Protein AF-A0A7W7NXN9-F1 (afdb_monomer)

pLDDT: mean 85.41, std 8.81, range [48.56, 94.88]

Solvent-accessible surface area (backbone atoms only — not comparable to full-atom values): 6255 Å² total; per-residue (Å²): 132,52,74,66,55,44,50,51,54,49,45,42,76,69,48,65,84,80,47,52,62,67,45,48,24,53,62,50,28,77,76,42,100,55,91,51,50,59,69,58,52,50,54,51,47,53,54,34,38,76,69,63,30,32,44,80,30,98,83,68,44,73,54,62,36,43,71,30,71,70,37,51,54,51,45,50,53,50,50,54,49,52,51,55,52,50,54,51,52,51,51,53,49,52,51,50,52,49,50,56,48,49,51,51,65,72,65,46,96,123

Radius of gyration: 20.19 Å; Cα contacts (8 Å, |Δi|>4): 84; chains: 1; bounding box: 42×25×64 Å

Organism: NCBI:txid1428314

Foldseek 3Di:
DDPLLLLLLVLLVPPDLPCFLVNSQVVVCVVDPDRRDSVNSLVSQVVCVVVVQWDADPVNTSSPIDGDPVNVVVSVVVVVVVVVVVVVVVVVVVVVVVVVVVCDVVVDPD

Nearest PDB structures (foldseek):
  6abt-assembly1_A  TM=7.547E-01  e=6.885E-02  Listeria monocytogenes
  2co5-assembly1_A  TM=6.937E-01  e=1.011E-01  Sulfolobus turreted icosahedral virus 1
  4esf-assembly1_A-2  TM=6.050E-01  e=8.344E-02  Bacillus cereus ATCC 10987
  4xvn-assembly1_A  TM=4.508E-01  e=5.703E-01  Thermus phage G20c
  2qby-assembly1_B  TM=5.806E-01  e=7.856E-01  Saccharolobus solfataricus

Mean predicted aligned error: 7.72 Å

Secondary structure (DSSP, 8-state):
--HHHHHHHHHHHHS-TTSHHHHHHHHHHTT-SS---HHHHHHHHHHHHHTTSEEPPTT--GGG-EE-HHHHHHHHHHHHHHHHHHHHHHHHHHHHHHHHHHHHHHH---

Sequence (110 aa):
MSVFDLALVTAITRSPPHLGDEGLAACLADWFLQPVTVPEIRLAMDGLVARGWLTPSPNRTVHECIPTMECVDHATTLYGGCIRMLDRGMGLLNVRLLSNLFDRYLKGDS

Structure (mmCIF, N/CA/C/O backbone):
data_AF-A0A7W7NXN9-F1
#
_entry.id   AF-A0A7W7NXN9-F1
#
loop_
_atom_site.group_PDB
_atom_site.id
_atom_site.type_symbol
_atom_site.label_atom_id
_atom_site.label_alt_id
_atom_site.label_comp_id
_atom_site.label_asym_id
_atom_site.label_entity_id
_atom_site.label_seq_id
_atom_site.pdbx_PDB_ins_code
_atom_site.Cartn_x
_atom_site.Cartn_y
_atom_site.Cartn_z
_atom_site.occupancy
_atom_site.B_iso_or_equiv
_atom_site.auth_seq_id
_atom_site.auth_comp_id
_atom_site.auth_asym_id
_atom_site.auth_atom_id
_atom_site.pdbx_PDB_model_num
ATOM 1 N N . MET A 1 1 ? -2.823 -9.456 -1.529 1.00 84.69 1 MET A N 1
ATOM 2 C CA . MET A 1 1 ? -2.144 -8.163 -1.339 1.00 84.69 1 MET A CA 1
ATOM 3 C C . MET A 1 1 ? -2.011 -7.956 0.153 1.00 84.69 1 MET A C 1
ATOM 5 O O . MET A 1 1 ? -3.017 -8.059 0.846 1.00 84.69 1 MET A O 1
ATOM 9 N N . SER A 1 2 ? -0.791 -7.795 0.652 1.00 91.75 2 SER A N 1
ATOM 10 C CA . SER A 1 2 ? -0.524 -7.463 2.054 1.00 91.75 2 SER A CA 1
ATOM 11 C C . SER A 1 2 ? -0.711 -5.960 2.314 1.00 91.75 2 SER A C 1
ATOM 13 O O . SER A 1 2 ? -0.840 -5.173 1.378 1.00 91.75 2 SER A O 1
ATOM 15 N N . VAL A 1 3 ? -0.702 -5.543 3.586 1.00 90.12 3 VAL A N 1
ATOM 16 C CA . VAL A 1 3 ? -0.696 -4.110 3.951 1.00 90.12 3 VAL A CA 1
ATOM 17 C C . VAL A 1 3 ? 0.562 -3.417 3.421 1.00 90.12 3 VAL A C 1
ATOM 19 O O . VAL A 1 3 ? 0.493 -2.275 2.979 1.00 90.12 3 VAL A O 1
ATOM 22 N N . PHE A 1 4 ? 1.695 -4.122 3.416 1.00 92.62 4 PHE A N 1
ATOM 23 C CA . PHE A 1 4 ? 2.942 -3.605 2.863 1.00 92.62 4 PHE A CA 1
ATOM 24 C C . PHE A 1 4 ? 2.866 -3.437 1.341 1.00 92.62 4 PHE A C 1
ATOM 26 O O . PHE A 1 4 ? 3.235 -2.385 0.832 1.00 92.62 4 PHE A O 1
ATOM 33 N N . ASP A 1 5 ? 2.295 -4.413 0.625 1.00 93.44 5 ASP A N 1
ATOM 34 C CA . ASP A 1 5 ? 2.041 -4.295 -0.819 1.00 93.44 5 ASP A CA 1
ATOM 35 C C . ASP A 1 5 ? 1.166 -3.069 -1.127 1.00 93.44 5 ASP A C 1
ATOM 37 O O . ASP A 1 5 ? 1.445 -2.319 -2.057 1.00 93.44 5 ASP A O 1
ATOM 41 N N . LEU A 1 6 ? 0.109 -2.860 -0.332 1.00 92.75 6 LEU A N 1
ATOM 42 C CA . LEU A 1 6 ? -0.800 -1.726 -0.486 1.00 92.75 6 LEU A CA 1
ATOM 43 C C . LEU A 1 6 ? -0.077 -0.393 -0.269 1.00 92.75 6 LEU A C 1
ATOM 45 O O . LEU A 1 6 ? -0.222 0.525 -1.072 1.00 92.75 6 LEU A O 1
ATOM 49 N N . ALA A 1 7 ? 0.714 -0.293 0.801 1.00 92.12 7 ALA A N 1
ATOM 50 C CA . ALA A 1 7 ? 1.524 0.884 1.086 1.00 92.12 7 ALA A CA 1
ATOM 51 C C . ALA A 1 7 ? 2.512 1.170 -0.053 1.00 92.12 7 ALA A C 1
ATOM 53 O O . ALA A 1 7 ? 2.599 2.300 -0.523 1.00 92.12 7 ALA A O 1
ATOM 54 N N . LEU A 1 8 ? 3.195 0.143 -0.555 1.00 91.62 8 LEU A N 1
ATOM 55 C CA . LEU A 1 8 ? 4.150 0.267 -1.649 1.00 91.62 8 LEU A CA 1
ATOM 56 C C . LEU A 1 8 ? 3.490 0.763 -2.944 1.00 91.62 8 LEU A C 1
ATOM 58 O O . LEU A 1 8 ? 3.973 1.719 -3.546 1.00 91.62 8 LEU A O 1
ATOM 62 N N . VAL A 1 9 ? 2.350 0.186 -3.337 1.00 92.19 9 VAL A N 1
ATOM 63 C CA . VAL A 1 9 ? 1.570 0.637 -4.506 1.00 92.19 9 VAL A CA 1
ATOM 64 C C . VAL A 1 9 ? 1.131 2.097 -4.346 1.00 92.19 9 VAL A C 1
ATOM 66 O O . VAL A 1 9 ? 1.209 2.891 -5.286 1.00 92.19 9 VAL A O 1
ATOM 69 N N . THR A 1 10 ? 0.717 2.495 -3.148 1.00 89.44 10 THR A N 1
ATOM 70 C CA . THR A 1 10 ? 0.330 3.884 -2.867 1.00 89.44 10 THR A CA 1
ATOM 71 C C . THR A 1 10 ? 1.499 4.842 -2.909 1.00 89.44 10 THR A C 1
ATOM 73 O O . THR A 1 10 ? 1.368 5.945 -3.433 1.00 89.44 10 THR A O 1
ATOM 76 N N . ALA A 1 11 ? 2.641 4.434 -2.372 1.00 89.44 11 ALA A N 1
ATOM 77 C CA . ALA A 1 11 ? 3.838 5.244 -2.410 1.00 89.44 11 ALA A CA 1
ATOM 78 C C . ALA A 1 11 ? 4.303 5.429 -3.861 1.00 89.44 11 ALA A C 1
ATOM 80 O O . ALA A 1 11 ? 4.544 6.552 -4.272 1.00 89.44 11 ALA A O 1
ATOM 81 N N . ILE A 1 12 ? 4.303 4.383 -4.691 1.00 87.50 12 ILE A N 1
ATOM 82 C CA . ILE A 1 12 ? 4.677 4.496 -6.112 1.00 87.50 12 ILE A CA 1
ATOM 83 C C . ILE A 1 12 ? 3.703 5.395 -6.896 1.00 87.50 12 ILE A C 1
ATOM 85 O O . ILE A 1 12 ? 4.129 6.189 -7.726 1.00 87.50 12 ILE A O 1
ATOM 89 N N . THR A 1 13 ? 2.398 5.322 -6.621 1.00 83.69 13 THR A N 1
ATOM 90 C CA . THR A 1 13 ? 1.393 6.145 -7.328 1.00 83.69 13 THR A CA 1
ATOM 91 C C . THR A 1 13 ? 1.375 7.613 -6.908 1.00 83.69 13 THR A C 1
ATOM 93 O O . THR A 1 13 ? 0.941 8.461 -7.687 1.00 83.69 13 THR A O 1
ATOM 96 N N . ARG A 1 14 ? 1.791 7.923 -5.675 1.00 80.81 14 ARG A N 1
ATOM 97 C CA . ARG A 1 14 ? 1.730 9.281 -5.108 1.00 80.81 14 ARG A CA 1
ATOM 98 C C . ARG A 1 14 ? 3.083 9.973 -5.024 1.00 80.81 14 ARG A C 1
ATOM 100 O O . ARG A 1 14 ? 3.112 11.199 -4.927 1.00 80.81 14 ARG A O 1
ATOM 107 N N . SER A 1 15 ? 4.178 9.222 -5.027 1.00 74.56 15 SER A N 1
ATOM 108 C CA . SER A 1 15 ? 5.511 9.793 -4.898 1.00 74.56 15 SER A CA 1
ATOM 109 C C . SER A 1 15 ? 5.959 10.449 -6.202 1.00 74.56 15 SER A C 1
ATOM 111 O O . SER A 1 15 ? 5.699 9.934 -7.291 1.00 74.56 15 SER A O 1
ATOM 113 N N . PRO A 1 16 ? 6.680 11.576 -6.112 1.00 68.25 16 PRO A N 1
ATOM 114 C CA . PRO A 1 16 ? 7.339 12.157 -7.265 1.00 68.25 16 PRO A CA 1
ATOM 115 C C . PRO A 1 16 ? 8.300 11.147 -7.923 1.00 68.25 16 PRO A C 1
ATOM 117 O O . PRO A 1 16 ? 9.030 10.455 -7.208 1.00 68.25 16 PRO A O 1
ATOM 120 N N . PRO A 1 17 ? 8.392 11.104 -9.266 1.00 64.75 17 PRO A N 1
ATOM 121 C CA . PRO A 1 17 ? 9.186 10.107 -9.996 1.00 64.75 17 PRO A CA 1
ATOM 122 C C . PRO A 1 17 ? 10.704 10.179 -9.748 1.00 64.75 17 PRO A C 1
ATOM 124 O O . PRO A 1 17 ? 11.447 9.360 -10.263 1.00 64.75 17 PRO A O 1
ATOM 127 N N . HIS A 1 18 ? 11.188 11.146 -8.967 1.00 65.81 18 HIS A N 1
ATOM 128 C CA . HIS A 1 18 ? 12.607 11.371 -8.677 1.00 65.81 18 HIS A CA 1
ATOM 129 C C . HIS A 1 18 ? 13.035 10.938 -7.265 1.00 65.81 18 HIS A C 1
ATOM 131 O O . HIS A 1 18 ? 14.182 11.167 -6.891 1.00 65.81 18 HIS A O 1
ATOM 137 N N . LEU A 1 19 ? 12.149 10.327 -6.467 1.00 70.25 19 LEU A N 1
ATOM 138 C CA . LEU A 1 19 ? 12.466 9.954 -5.080 1.00 70.25 19 LEU A CA 1
ATOM 139 C C . LEU A 1 19 ? 13.534 8.842 -4.973 1.00 70.25 19 LEU A C 1
ATOM 141 O O . LEU A 1 19 ? 14.204 8.736 -3.947 1.00 70.25 19 LEU A O 1
ATOM 145 N N . GLY A 1 20 ? 13.714 8.030 -6.023 1.00 79.62 20 GLY A N 1
ATOM 146 C CA . GLY A 1 20 ? 14.614 6.874 -6.000 1.00 79.62 20 GLY A CA 1
ATOM 147 C C . GLY A 1 20 ? 14.196 5.803 -4.980 1.00 79.62 20 GLY A C 1
ATOM 148 O O . GLY A 1 20 ? 13.207 5.950 -4.263 1.00 79.62 20 GLY A O 1
ATOM 149 N N . ASP A 1 21 ? 14.950 4.703 -4.909 1.00 83.62 21 ASP A N 1
ATOM 150 C CA . ASP A 1 21 ? 14.643 3.591 -3.992 1.00 83.62 21 ASP A CA 1
ATOM 151 C C . ASP A 1 21 ? 14.791 4.006 -2.511 1.00 83.62 21 ASP A C 1
ATOM 153 O O . ASP A 1 21 ? 13.972 3.627 -1.677 1.00 83.62 21 ASP A O 1
ATOM 157 N N . GLU A 1 22 ? 15.793 4.829 -2.186 1.00 85.88 22 GLU A N 1
ATOM 158 C CA . GLU A 1 22 ? 16.040 5.321 -0.818 1.00 85.88 22 GLU A CA 1
ATOM 159 C C . GLU A 1 22 ? 14.966 6.305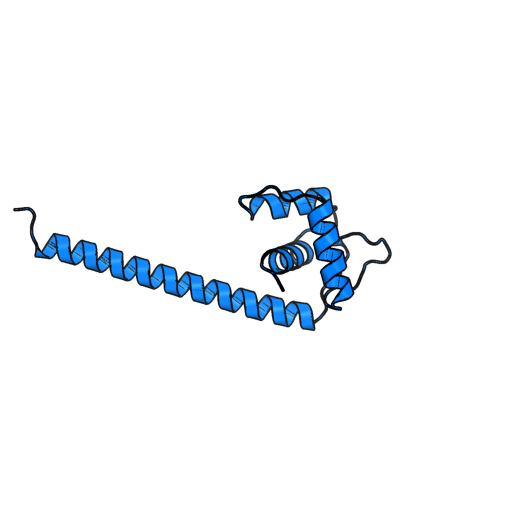 -0.343 1.00 85.88 22 GLU A C 1
ATOM 161 O O . GLU A 1 22 ? 14.486 6.217 0.786 1.00 85.88 22 GLU A O 1
ATOM 166 N N . GLY A 1 23 ? 14.531 7.228 -1.207 1.00 86.06 23 GLY A N 1
ATOM 167 C CA . GLY A 1 23 ? 13.452 8.148 -0.856 1.00 86.06 23 GLY A CA 1
ATOM 168 C C . GLY A 1 23 ? 12.122 7.419 -0.680 1.00 86.06 23 GLY A C 1
ATOM 169 O O . GLY A 1 23 ? 11.334 7.765 0.199 1.00 86.06 23 GLY A O 1
ATOM 170 N N . LEU A 1 24 ? 11.889 6.363 -1.464 1.00 87.19 24 LEU A N 1
ATOM 171 C CA . LEU A 1 24 ? 10.733 5.494 -1.278 1.00 87.19 24 LEU A CA 1
ATOM 172 C C . LEU A 1 24 ? 10.799 4.730 0.052 1.00 87.19 24 LEU A C 1
ATOM 174 O O . LEU A 1 24 ? 9.782 4.622 0.736 1.00 87.19 24 LEU A O 1
ATOM 178 N N . ALA A 1 25 ? 11.982 4.249 0.442 1.00 89.12 25 ALA A N 1
ATOM 179 C CA . ALA A 1 25 ? 12.192 3.619 1.742 1.00 89.12 25 ALA A CA 1
ATOM 180 C C . ALA A 1 25 ? 11.924 4.579 2.900 1.00 89.12 25 ALA A C 1
ATOM 182 O O . ALA A 1 25 ? 11.194 4.217 3.818 1.00 89.12 25 ALA A O 1
ATOM 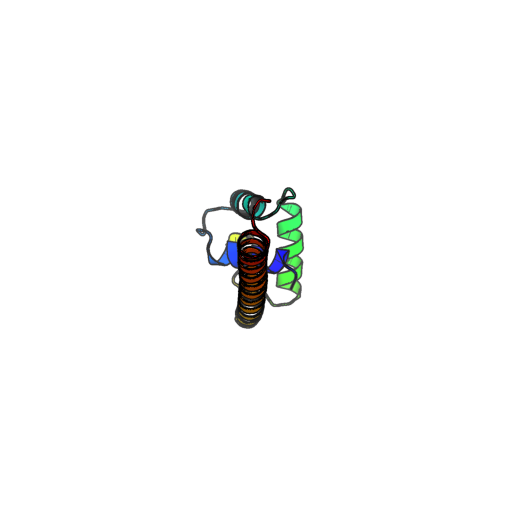183 N N . ALA A 1 26 ? 12.415 5.818 2.818 1.00 87.44 26 ALA A N 1
ATOM 184 C CA . ALA A 1 26 ? 12.121 6.854 3.805 1.00 87.44 26 ALA A CA 1
ATOM 185 C C . ALA A 1 26 ? 10.612 7.153 3.892 1.00 87.44 26 ALA A C 1
ATOM 187 O O . ALA A 1 26 ? 10.048 7.161 4.982 1.00 87.44 26 ALA A O 1
ATOM 188 N N . CYS A 1 27 ? 9.937 7.300 2.746 1.00 88.62 27 CYS A N 1
ATOM 189 C CA . CYS A 1 27 ? 8.490 7.527 2.700 1.00 88.62 27 CYS A CA 1
ATOM 190 C C . CYS A 1 27 ? 7.695 6.386 3.351 1.00 88.62 27 CYS A C 1
ATOM 192 O O . CYS A 1 27 ? 6.703 6.635 4.032 1.00 88.62 27 CYS A O 1
ATOM 194 N N . LEU A 1 28 ? 8.096 5.133 3.122 1.00 90.75 28 LEU A N 1
ATOM 195 C CA . LEU A 1 28 ? 7.432 3.978 3.722 1.00 90.75 28 LEU A CA 1
ATOM 196 C C . LEU A 1 28 ? 7.786 3.827 5.204 1.00 90.75 28 LEU A C 1
ATOM 198 O O . LEU A 1 28 ? 6.919 3.451 5.987 1.00 90.75 28 LEU A O 1
ATOM 202 N N . ALA A 1 29 ? 9.013 4.151 5.612 1.00 89.88 29 ALA A N 1
ATOM 203 C CA . ALA A 1 29 ? 9.427 4.108 7.012 1.00 89.88 29 ALA A CA 1
ATOM 204 C C . ALA A 1 29 ? 8.578 5.036 7.898 1.00 89.88 29 ALA A C 1
ATOM 206 O O . ALA A 1 29 ? 8.272 4.669 9.027 1.00 89.88 29 ALA A O 1
ATOM 207 N N . ASP A 1 30 ? 8.107 6.171 7.373 1.00 88.81 30 ASP A N 1
ATOM 208 C CA . ASP A 1 30 ? 7.196 7.070 8.098 1.00 88.81 30 ASP A CA 1
ATOM 209 C C . ASP A 1 30 ? 5.809 6.453 8.369 1.00 88.81 30 ASP A C 1
ATOM 211 O O . ASP A 1 30 ? 5.056 6.945 9.212 1.00 88.81 30 ASP A O 1
ATOM 215 N N . TRP A 1 31 ? 5.425 5.395 7.646 1.00 90.38 31 TRP A N 1
ATOM 216 C CA . TRP A 1 31 ? 4.095 4.779 7.750 1.00 90.38 31 TRP A CA 1
ATOM 217 C C . TRP A 1 31 ? 4.075 3.526 8.627 1.00 90.38 31 TRP A C 1
ATOM 219 O O . TRP A 1 31 ? 3.001 3.092 9.052 1.00 90.38 31 TRP A O 1
ATOM 229 N N . PHE A 1 32 ? 5.237 2.932 8.899 1.00 90.31 32 PHE A N 1
ATOM 230 C CA . PHE A 1 32 ? 5.362 1.700 9.670 1.00 90.31 32 PHE A CA 1
ATOM 231 C C . PHE A 1 32 ? 6.129 1.941 10.971 1.00 90.31 32 PHE A C 1
ATOM 233 O O . PHE A 1 32 ? 7.063 2.725 11.044 1.00 90.31 32 PHE A O 1
ATOM 240 N N . LEU A 1 33 ? 5.755 1.211 12.024 1.00 87.62 33 LEU A N 1
ATOM 241 C CA . LEU A 1 33 ? 6.471 1.255 13.308 1.00 87.62 33 LEU A CA 1
ATOM 242 C C . LEU A 1 33 ? 7.824 0.529 13.268 1.00 87.62 33 LEU A C 1
ATOM 244 O O . LEU A 1 33 ? 8.602 0.625 14.214 1.00 87.62 33 LEU A O 1
ATOM 248 N N . GLN A 1 34 ? 8.068 -0.257 12.220 1.00 87.62 34 GLN A N 1
ATOM 249 C CA . GLN A 1 34 ? 9.317 -0.973 11.995 1.00 87.62 34 GLN A CA 1
ATOM 250 C C . GLN A 1 34 ? 10.081 -0.311 10.846 1.00 87.62 34 GLN A C 1
ATOM 252 O O . GLN A 1 34 ? 9.437 0.192 9.922 1.00 87.62 34 GLN A O 1
ATOM 257 N N . PRO A 1 35 ? 11.427 -0.332 10.875 1.00 86.44 35 PRO A N 1
ATOM 258 C CA . PRO A 1 35 ? 12.230 0.155 9.763 1.00 86.44 35 PRO A CA 1
ATOM 259 C C . PRO A 1 35 ? 11.846 -0.566 8.472 1.00 86.44 35 PRO A C 1
ATOM 261 O O . PRO A 1 35 ? 11.695 -1.785 8.470 1.00 86.44 35 PRO A O 1
ATOM 264 N N . VAL A 1 36 ? 11.718 0.190 7.385 1.00 91.31 36 VAL A N 1
ATOM 265 C CA . VAL A 1 36 ? 11.512 -0.358 6.044 1.00 91.31 36 VAL A CA 1
ATOM 266 C C . VAL A 1 36 ? 12.821 -0.241 5.278 1.00 91.31 36 VAL A C 1
ATOM 268 O O . VAL A 1 36 ? 13.380 0.849 5.162 1.00 91.31 36 VAL A O 1
ATOM 271 N N . THR A 1 37 ? 13.319 -1.359 4.756 1.00 91.25 37 THR A N 1
ATOM 272 C CA . THR A 1 37 ? 14.599 -1.407 4.041 1.00 91.25 37 THR A CA 1
ATOM 273 C C . THR A 1 37 ? 14.411 -1.536 2.527 1.00 91.25 37 THR A C 1
ATOM 275 O O . THR A 1 37 ? 13.437 -2.114 2.039 1.00 91.25 37 THR A O 1
ATOM 278 N N . VAL A 1 38 ? 15.379 -1.040 1.747 1.00 90.44 38 VAL A N 1
ATOM 279 C CA . VAL A 1 38 ? 15.375 -1.177 0.277 1.00 90.44 38 VAL A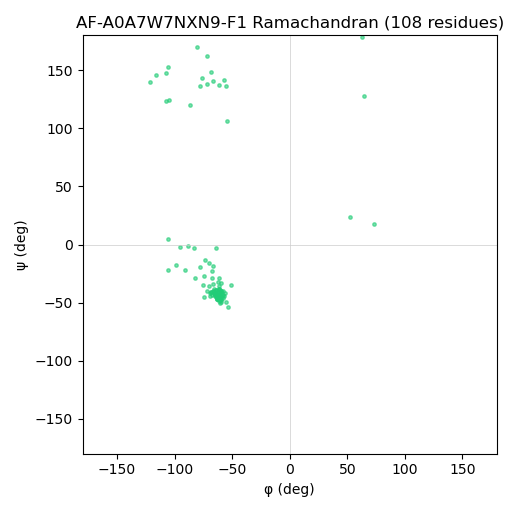 CA 1
ATOM 280 C C . VAL A 1 38 ? 15.282 -2.645 -0.186 1.00 90.44 38 VAL A C 1
ATOM 282 O O . VAL A 1 38 ? 14.515 -2.917 -1.114 1.00 90.44 38 VAL A O 1
ATOM 285 N N . PRO A 1 39 ? 15.983 -3.625 0.427 1.00 91.19 39 PRO A N 1
ATOM 286 C CA . PRO A 1 39 ? 15.817 -5.035 0.074 1.00 91.19 39 PRO A CA 1
ATOM 287 C C . PRO A 1 39 ? 14.390 -5.562 0.268 1.00 91.19 39 PRO A C 1
ATOM 289 O O . PRO A 1 39 ? 13.901 -6.297 -0.587 1.00 91.19 39 PRO A O 1
ATOM 292 N N . GLU A 1 40 ? 13.700 -5.174 1.345 1.00 92.06 40 GLU A N 1
ATOM 293 C CA . GLU A 1 40 ? 12.306 -5.580 1.588 1.00 92.06 40 GLU A CA 1
ATOM 294 C C . GLU A 1 40 ? 11.358 -4.986 0.549 1.00 92.06 40 GLU A C 1
ATOM 296 O O . GLU A 1 40 ? 10.474 -5.678 0.042 1.00 92.06 40 GLU A O 1
ATOM 301 N N . ILE A 1 41 ? 11.581 -3.724 0.179 1.00 91.75 41 ILE A N 1
ATOM 302 C CA . ILE A 1 41 ? 10.831 -3.061 -0.890 1.00 91.75 41 ILE A CA 1
ATOM 303 C C . ILE A 1 41 ? 11.013 -3.805 -2.209 1.00 91.75 41 ILE A C 1
ATOM 305 O O . ILE A 1 41 ? 10.024 -4.106 -2.874 1.00 91.75 41 ILE A O 1
ATOM 309 N N . ARG A 1 42 ? 12.258 -4.137 -2.574 1.00 90.44 42 ARG A N 1
ATOM 310 C CA . ARG A 1 42 ? 12.567 -4.884 -3.803 1.00 90.44 42 ARG A CA 1
ATOM 311 C C . ARG A 1 42 ? 11.935 -6.271 -3.804 1.00 90.44 42 ARG A C 1
ATOM 313 O O . ARG A 1 42 ? 11.340 -6.661 -4.801 1.00 90.44 42 ARG A O 1
ATOM 320 N N . LEU A 1 43 ? 11.982 -6.976 -2.676 1.00 92.25 43 LEU A N 1
ATOM 321 C CA . LEU A 1 43 ? 11.350 -8.286 -2.538 1.00 92.25 43 LEU A CA 1
ATOM 322 C C . LEU A 1 43 ? 9.825 -8.210 -2.727 1.00 92.25 43 LEU A C 1
ATOM 324 O O . LEU A 1 43 ? 9.242 -9.033 -3.435 1.00 92.25 43 LEU A O 1
ATOM 328 N N . ALA A 1 44 ? 9.170 -7.223 -2.112 1.00 92.69 44 ALA A N 1
ATOM 329 C CA . ALA A 1 44 ? 7.730 -7.020 -2.263 1.00 92.69 44 ALA A CA 1
ATOM 330 C C . ALA A 1 44 ? 7.356 -6.643 -3.705 1.00 92.69 44 ALA A C 1
ATOM 332 O O . ALA A 1 44 ? 6.411 -7.195 -4.269 1.00 92.69 44 ALA A O 1
ATOM 333 N N . MET A 1 45 ? 8.141 -5.757 -4.317 1.00 91.19 45 MET A N 1
ATOM 334 C CA . MET A 1 45 ? 8.071 -5.383 -5.729 1.00 91.19 45 MET A CA 1
ATOM 335 C C . MET A 1 45 ? 8.134 -6.588 -6.663 1.00 91.19 45 MET A C 1
ATOM 337 O O . MET A 1 45 ? 7.235 -6.772 -7.482 1.00 91.19 45 MET A O 1
ATOM 341 N N . ASP A 1 46 ? 9.158 -7.427 -6.520 1.00 91.56 46 ASP A N 1
ATOM 342 C CA . ASP A 1 46 ? 9.331 -8.625 -7.340 1.00 91.56 46 ASP A CA 1
ATOM 343 C C . ASP A 1 46 ? 8.129 -9.561 -7.178 1.00 91.56 46 ASP A C 1
ATOM 345 O O . ASP A 1 46 ? 7.606 -10.093 -8.157 1.00 91.56 46 ASP A O 1
ATOM 349 N N . GLY A 1 47 ? 7.617 -9.691 -5.950 1.00 93.56 47 GLY A N 1
ATOM 350 C CA . GLY A 1 47 ? 6.385 -10.422 -5.672 1.00 93.56 47 GLY A CA 1
ATOM 351 C C . GLY A 1 47 ? 5.154 -9.833 -6.372 1.00 93.56 47 GLY A C 1
ATOM 352 O O . GLY A 1 47 ? 4.303 -10.586 -6.844 1.00 93.56 47 GLY A O 1
ATOM 353 N N . LEU A 1 48 ? 5.036 -8.507 -6.459 1.00 93.50 48 LEU A N 1
ATOM 354 C CA . LEU A 1 48 ? 3.937 -7.828 -7.149 1.00 93.50 48 LEU A CA 1
ATOM 355 C C . LEU A 1 48 ? 4.032 -7.951 -8.674 1.00 93.50 48 LEU A C 1
ATOM 357 O O . LEU A 1 48 ? 3.015 -8.195 -9.326 1.00 93.50 48 LEU A O 1
ATOM 361 N N . VAL A 1 49 ? 5.237 -7.841 -9.234 1.00 93.31 49 VAL A N 1
ATOM 362 C CA . VAL A 1 49 ? 5.500 -8.068 -10.663 1.00 93.31 49 VAL A CA 1
ATOM 363 C C . VAL A 1 49 ? 5.204 -9.521 -11.030 1.00 93.31 49 VAL A C 1
ATOM 365 O O . VAL A 1 49 ? 4.493 -9.774 -11.999 1.00 93.31 49 VAL A O 1
ATOM 368 N N . ALA A 1 50 ? 5.660 -10.484 -10.223 1.00 93.50 50 ALA A N 1
ATOM 369 C CA . ALA A 1 50 ? 5.402 -11.907 -10.446 1.00 93.50 50 ALA A CA 1
ATOM 370 C C . ALA A 1 50 ? 3.903 -12.258 -10.420 1.00 93.50 50 ALA A C 1
ATOM 372 O O . ALA A 1 50 ? 3.477 -13.192 -11.095 1.00 93.50 50 ALA A O 1
ATOM 373 N N . ARG A 1 51 ? 3.095 -11.498 -9.669 1.00 94.19 51 ARG A N 1
ATOM 374 C CA . ARG A 1 51 ? 1.628 -11.626 -9.635 1.00 94.19 51 ARG A CA 1
ATOM 375 C C . ARG A 1 51 ? 0.909 -10.893 -10.774 1.00 94.19 51 ARG A C 1
ATOM 377 O O . ARG A 1 51 ? -0.310 -10.979 -10.847 1.00 94.19 51 ARG A O 1
ATOM 384 N N . GLY A 1 52 ? 1.620 -10.166 -11.637 1.00 93.75 52 GLY A N 1
ATOM 385 C CA . GLY A 1 52 ? 1.013 -9.359 -12.703 1.00 93.75 52 GLY A CA 1
ATOM 386 C C . GLY A 1 52 ? 0.327 -8.082 -12.205 1.00 93.75 52 GLY A C 1
ATOM 387 O O . GLY A 1 52 ? -0.494 -7.497 -12.908 1.00 93.75 52 GLY A O 1
ATOM 388 N N . TRP A 1 53 ? 0.639 -7.635 -10.987 1.00 94.88 53 TRP A N 1
ATOM 389 C CA . TRP A 1 53 ? 0.038 -6.434 -10.399 1.00 94.88 53 TRP A CA 1
ATOM 390 C C . TRP A 1 53 ? 0.834 -5.162 -10.689 1.00 94.88 53 TRP A C 1
ATOM 392 O O . TRP A 1 53 ? 0.274 -4.068 -10.682 1.00 94.88 53 TRP A O 1
ATOM 402 N N . LEU A 1 54 ? 2.122 -5.293 -11.002 1.00 93.19 54 LEU A N 1
ATOM 403 C CA . LEU A 1 54 ? 2.957 -4.194 -11.474 1.00 93.19 54 LEU A CA 1
ATOM 404 C C . LEU A 1 54 ? 3.528 -4.519 -12.852 1.00 93.19 54 LEU A C 1
ATOM 406 O O . LEU A 1 54 ? 3.973 -5.639 -13.106 1.00 93.19 54 LEU A O 1
ATOM 410 N N . THR A 1 55 ? 3.565 -3.509 -13.715 1.00 90.25 55 THR A N 1
ATOM 411 C CA . THR A 1 55 ? 4.339 -3.534 -14.955 1.00 90.25 55 THR A CA 1
ATOM 412 C C . THR A 1 55 ? 5.758 -3.063 -14.635 1.00 90.25 55 THR A C 1
ATOM 414 O O . THR A 1 55 ? 5.911 -1.938 -14.147 1.00 90.25 55 THR A O 1
ATOM 417 N N . PRO A 1 56 ? 6.791 -3.892 -14.869 1.00 85.44 56 PRO A N 1
ATOM 418 C CA . PRO A 1 56 ? 8.163 -3.526 -14.549 1.00 85.44 56 PRO A CA 1
ATOM 419 C C . PRO A 1 56 ? 8.645 -2.376 -15.439 1.00 85.44 56 PRO A C 1
ATOM 421 O O . PRO A 1 56 ? 8.379 -2.358 -16.642 1.00 85.44 56 PRO A O 1
ATOM 424 N N . SER A 1 57 ? 9.402 -1.445 -14.857 1.00 82.62 57 SER A N 1
ATOM 425 C CA . SER A 1 57 ? 10.117 -0.431 -15.635 1.00 82.62 57 SER A CA 1
ATOM 426 C C . SER A 1 57 ? 11.253 -1.060 -16.462 1.00 82.62 57 SER A C 1
ATOM 428 O O . SER A 1 57 ? 11.893 -2.010 -15.991 1.00 82.62 57 SER A O 1
ATOM 430 N N . PRO A 1 58 ? 11.581 -0.506 -17.651 1.00 78.19 58 PRO A N 1
ATOM 431 C CA . PRO A 1 58 ? 12.777 -0.872 -18.414 1.00 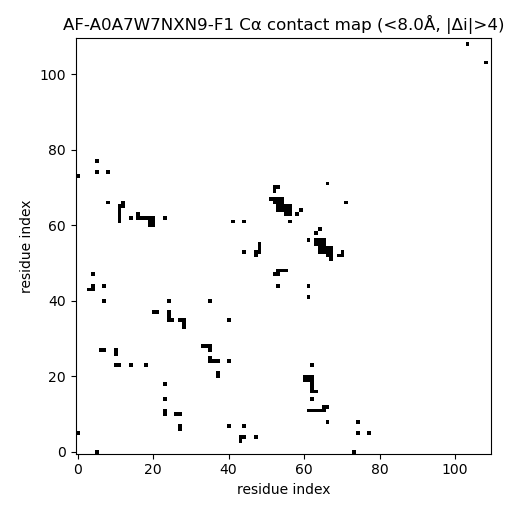78.19 58 PRO A CA 1
ATOM 432 C C . PRO A 1 58 ? 14.070 -0.833 -17.586 1.00 78.19 58 PRO A C 1
ATOM 434 O O . PRO A 1 58 ? 14.948 -1.674 -17.774 1.00 78.19 58 PRO A O 1
ATOM 437 N N . ASN A 1 59 ? 14.164 0.103 -16.637 1.00 76.88 59 ASN A N 1
ATOM 438 C CA . ASN A 1 59 ? 15.330 0.294 -15.774 1.00 76.88 59 ASN A CA 1
ATOM 439 C C . ASN A 1 59 ? 15.273 -0.551 -14.491 1.00 76.88 59 ASN A C 1
ATOM 441 O O . ASN A 1 59 ? 16.196 -0.491 -13.679 1.00 76.88 59 ASN A O 1
ATOM 445 N N . ARG A 1 60 ? 14.196 -1.327 -14.288 1.00 71.69 60 ARG A N 1
ATOM 446 C CA . ARG A 1 60 ? 13.900 -2.087 -13.057 1.00 71.69 60 ARG A CA 1
ATOM 447 C C . ARG A 1 60 ? 13.937 -1.243 -11.779 1.00 71.69 60 ARG A C 1
ATOM 449 O O . ARG A 1 60 ? 14.148 -1.769 -10.688 1.00 71.69 60 ARG A O 1
ATOM 456 N N . THR A 1 61 ? 13.738 0.059 -11.906 1.00 75.44 61 THR A N 1
ATOM 457 C CA . THR A 1 61 ? 13.620 0.965 -10.772 1.00 75.44 61 THR A CA 1
ATOM 458 C C . THR A 1 61 ? 12.225 0.842 -10.169 1.00 75.44 61 THR A C 1
ATOM 460 O O . THR A 1 61 ? 11.216 0.759 -10.876 1.00 75.44 61 THR A O 1
ATOM 463 N N . VAL A 1 62 ? 12.165 0.800 -8.836 1.00 73.88 62 VAL A N 1
ATOM 464 C CA . VAL A 1 62 ? 10.920 0.540 -8.098 1.00 73.88 62 VAL A CA 1
ATOM 465 C C . VAL A 1 62 ? 9.884 1.631 -8.362 1.00 73.88 62 VAL A C 1
ATOM 467 O O . VAL A 1 62 ? 8.722 1.353 -8.639 1.00 73.88 62 VAL A O 1
ATOM 470 N N . HIS A 1 63 ? 10.331 2.882 -8.322 1.00 71.62 63 HIS A N 1
ATOM 471 C CA . HIS A 1 63 ? 9.492 4.067 -8.479 1.00 71.62 63 HIS A CA 1
ATOM 472 C C . HIS A 1 63 ? 8.948 4.270 -9.903 1.00 71.62 63 HIS A C 1
ATOM 474 O O . HIS A 1 63 ? 8.012 5.039 -10.085 1.00 71.62 63 HIS A O 1
ATOM 480 N N . GLU A 1 64 ? 9.508 3.596 -10.911 1.00 79.44 64 GLU A N 1
ATOM 481 C CA . GLU A 1 64 ? 9.026 3.673 -12.297 1.00 79.44 64 GLU A CA 1
ATOM 482 C C . GLU A 1 64 ? 8.055 2.535 -12.653 1.00 79.44 64 GLU A C 1
ATOM 484 O O . GLU A 1 64 ? 7.557 2.472 -13.778 1.00 79.44 64 GLU A O 1
ATOM 489 N N . CYS A 1 65 ? 7.790 1.607 -11.731 1.00 85.25 65 CYS A N 1
ATOM 490 C CA . CYS A 1 65 ? 6.830 0.540 -11.981 1.00 85.25 65 CYS A CA 1
ATOM 491 C C . CYS A 1 65 ? 5.402 1.086 -11.992 1.00 85.25 65 CYS A C 1
ATOM 493 O O . CYS A 1 65 ? 5.016 1.894 -11.152 1.00 85.25 65 CYS A O 1
ATOM 495 N N . ILE A 1 66 ? 4.596 0.616 -12.943 1.00 89.38 66 ILE A N 1
ATOM 496 C CA . ILE A 1 66 ? 3.232 1.113 -13.138 1.00 89.38 66 ILE A CA 1
ATOM 497 C C . ILE A 1 66 ? 2.244 0.046 -12.659 1.00 89.38 66 ILE A C 1
ATOM 499 O O . ILE A 1 66 ? 2.285 -1.079 -13.169 1.00 89.38 66 ILE A O 1
ATOM 503 N N . PRO A 1 67 ? 1.343 0.360 -11.712 1.00 92.38 67 PRO A N 1
ATOM 504 C CA . PRO A 1 67 ? 0.297 -0.569 -11.310 1.00 92.38 67 PRO A CA 1
ATOM 505 C C . PRO A 1 67 ? -0.627 -0.921 -12.471 1.00 92.38 67 PRO A C 1
ATOM 507 O O . PRO A 1 67 ? -1.051 -0.051 -13.232 1.00 92.38 67 PRO A O 1
ATOM 510 N N . THR A 1 68 ? -0.968 -2.201 -12.594 1.00 94.81 68 THR A N 1
ATOM 511 C CA . THR A 1 68 ? -2.014 -2.634 -13.525 1.00 94.81 68 THR A CA 1
ATOM 512 C C . THR A 1 68 ? -3.389 -2.206 -13.016 1.00 94.81 68 THR A C 1
ATOM 514 O O . THR A 1 68 ? -3.565 -1.923 -11.829 1.00 94.81 68 THR A O 1
ATOM 517 N N . MET A 1 69 ? -4.392 -2.186 -13.898 1.00 93.81 69 MET A N 1
ATOM 518 C CA . MET A 1 69 ? -5.761 -1.843 -13.492 1.00 93.81 69 MET A CA 1
ATOM 519 C C . MET A 1 69 ? -6.277 -2.781 -12.388 1.00 93.81 69 MET A C 1
ATOM 521 O O . MET A 1 69 ? -6.850 -2.323 -11.406 1.00 93.81 69 MET A O 1
ATOM 525 N N . GLU A 1 70 ? -5.970 -4.078 -12.486 1.00 94.12 70 GLU A N 1
ATOM 526 C CA . GLU A 1 70 ? -6.335 -5.070 -11.468 1.00 94.12 70 GLU A CA 1
ATOM 527 C C . GLU A 1 70 ? -5.721 -4.751 -10.095 1.00 94.12 70 GLU A C 1
ATOM 529 O O . GLU A 1 70 ? -6.377 -4.898 -9.058 1.00 94.12 70 GLU A O 1
ATOM 534 N N . CYS A 1 71 ? -4.469 -4.281 -10.076 1.00 94.62 71 CYS A N 1
ATOM 535 C CA . 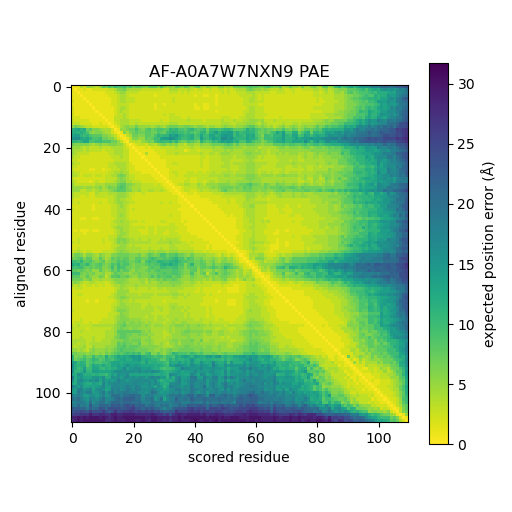CYS A 1 71 ? -3.812 -3.842 -8.852 1.00 94.62 71 CYS A CA 1
ATOM 536 C C . CYS A 1 71 ? -4.503 -2.614 -8.252 1.00 94.62 71 CYS A C 1
ATOM 538 O O . CYS A 1 71 ? -4.697 -2.558 -7.037 1.00 94.62 71 CYS A O 1
ATOM 540 N N . VAL A 1 72 ? -4.888 -1.645 -9.087 1.00 92.81 72 VAL A N 1
ATOM 541 C CA . VAL A 1 72 ? -5.605 -0.436 -8.654 1.00 92.81 72 VAL A CA 1
ATOM 542 C C . VAL A 1 72 ? -6.976 -0.788 -8.076 1.00 92.81 72 VAL A C 1
ATOM 544 O O . VAL A 1 72 ? -7.333 -0.276 -7.013 1.00 92.81 72 VAL A O 1
ATOM 547 N N . ASP A 1 73 ? -7.717 -1.697 -8.709 1.00 93.06 73 ASP A N 1
AT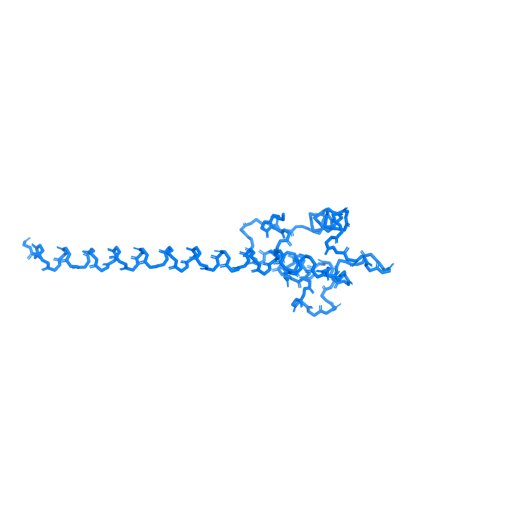OM 548 C CA . ASP A 1 73 ? -9.029 -2.148 -8.231 1.00 93.06 73 ASP A CA 1
ATOM 549 C C . ASP A 1 73 ? -8.924 -2.849 -6.868 1.00 93.06 73 ASP A C 1
ATOM 551 O O . ASP A 1 73 ? -9.677 -2.545 -5.931 1.00 93.06 73 ASP A O 1
ATOM 555 N N . HIS A 1 74 ? -7.938 -3.739 -6.713 1.00 92.62 74 HIS A N 1
ATOM 556 C CA . HIS A 1 74 ? -7.661 -4.398 -5.437 1.00 92.62 74 HIS A CA 1
ATOM 557 C C . HIS A 1 74 ? -7.232 -3.406 -4.353 1.00 92.62 74 HIS A C 1
ATOM 559 O O . HIS A 1 74 ? -7.754 -3.455 -3.235 1.00 92.62 74 HIS A O 1
ATOM 565 N N . ALA A 1 75 ? -6.311 -2.495 -4.676 1.00 92.06 75 ALA A N 1
ATOM 566 C CA . ALA A 1 75 ? -5.834 -1.480 -3.746 1.00 92.06 75 ALA A CA 1
ATOM 567 C C . ALA A 1 75 ? -6.978 -0.570 -3.283 1.00 92.06 75 ALA A C 1
ATOM 569 O O . ALA A 1 75 ? -7.131 -0.325 -2.088 1.00 92.06 75 ALA A O 1
ATOM 570 N N .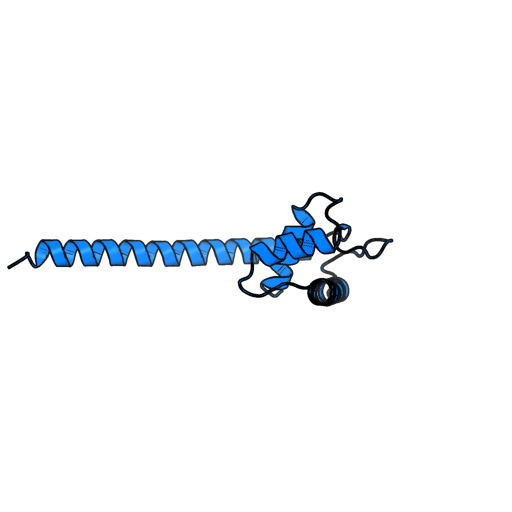 THR A 1 76 ? -7.835 -0.132 -4.207 1.00 90.88 76 THR A N 1
ATOM 571 C CA . THR A 1 76 ? -9.004 0.712 -3.917 1.00 90.88 76 THR A CA 1
ATOM 572 C C . THR A 1 76 ? -10.007 -0.006 -3.017 1.00 90.88 76 THR A C 1
ATOM 574 O O . THR A 1 76 ? -10.503 0.571 -2.046 1.00 90.88 76 THR A O 1
ATOM 577 N N . THR A 1 77 ? -10.268 -1.287 -3.289 1.00 92.56 77 THR A N 1
ATOM 578 C CA . THR A 1 77 ? -11.156 -2.121 -2.466 1.00 92.56 77 THR A CA 1
ATOM 579 C C . THR A 1 77 ? -10.630 -2.254 -1.037 1.00 92.56 77 THR A C 1
ATOM 581 O O . THR A 1 77 ? -11.380 -2.049 -0.078 1.00 92.56 77 THR A O 1
ATOM 584 N N . LEU A 1 78 ? -9.333 -2.540 -0.879 1.00 91.31 78 LEU A N 1
ATOM 585 C CA . LEU A 1 78 ? -8.694 -2.640 0.434 1.00 91.31 78 LEU A CA 1
ATOM 586 C C . LEU A 1 78 ? -8.686 -1.298 1.170 1.00 91.31 78 LEU A C 1
ATOM 588 O O . LEU A 1 78 ? -9.066 -1.261 2.339 1.00 91.31 78 LEU A O 1
ATOM 592 N N . TYR A 1 79 ? -8.357 -0.196 0.490 1.00 87.56 79 TYR A N 1
ATOM 593 C CA . TYR A 1 79 ? -8.427 1.148 1.069 1.00 87.56 79 TYR A CA 1
ATOM 594 C C . TYR A 1 79 ? -9.813 1.472 1.617 1.00 87.56 79 TYR A C 1
ATOM 596 O O . TYR A 1 79 ? -9.940 1.896 2.767 1.00 87.56 79 TYR A O 1
ATOM 604 N N . GLY A 1 80 ? -10.858 1.235 0.821 1.00 88.50 80 GLY A N 1
ATOM 605 C CA . GLY A 1 80 ? -12.237 1.451 1.250 1.00 88.50 80 GLY A CA 1
ATOM 606 C C . GLY A 1 80 ? -12.618 0.579 2.450 1.00 88.50 80 GLY A C 1
ATOM 607 O O . GLY A 1 80 ? -13.299 1.049 3.363 1.00 88.50 80 GLY A O 1
ATOM 608 N N . GLY A 1 81 ? -12.148 -0.672 2.484 1.00 90.00 81 GLY A N 1
ATOM 609 C CA . GLY A 1 81 ? -12.309 -1.569 3.627 1.00 90.00 81 GLY A CA 1
ATOM 610 C C . GLY A 1 81 ? -11.655 -1.024 4.900 1.00 90.00 81 GLY A C 1
ATOM 611 O O . GLY A 1 81 ? -12.324 -0.916 5.929 1.00 90.00 81 GLY A O 1
ATOM 612 N N . CYS A 1 82 ? -10.385 -0.616 4.816 1.00 87.62 82 CYS A N 1
ATOM 613 C CA . CYS A 1 82 ? -9.631 -0.051 5.935 1.00 87.62 82 CYS A CA 1
ATOM 614 C C . CYS A 1 82 ? -10.286 1.219 6.494 1.00 87.62 82 CYS A C 1
ATOM 616 O O . CYS A 1 82 ? -10.478 1.314 7.704 1.00 87.62 82 CYS A O 1
ATOM 618 N N . ILE A 1 83 ? -10.697 2.157 5.632 1.00 87.44 83 ILE A N 1
ATOM 619 C CA . ILE A 1 83 ? -11.378 3.394 6.053 1.00 87.44 83 ILE A CA 1
ATOM 620 C C . ILE A 1 83 ? -12.676 3.062 6.796 1.00 87.44 83 ILE A C 1
ATOM 622 O O . ILE A 1 83 ? -12.873 3.504 7.923 1.00 87.44 83 ILE A O 1
ATOM 626 N N . ARG A 1 84 ? -13.522 2.188 6.236 1.00 89.69 84 ARG A N 1
ATOM 627 C CA . ARG A 1 84 ? -14.783 1.789 6.887 1.00 89.69 84 ARG A CA 1
ATOM 628 C C . ARG A 1 84 ? -14.570 1.082 8.226 1.00 89.69 84 ARG A C 1
ATOM 630 O O . ARG A 1 84 ? -15.436 1.161 9.099 1.00 89.69 84 ARG A O 1
ATOM 637 N N . MET A 1 85 ? -13.478 0.336 8.380 1.00 90.50 85 MET A N 1
ATOM 638 C CA . MET A 1 85 ? -13.123 -0.289 9.656 1.00 90.50 85 MET A CA 1
ATOM 639 C C . MET A 1 85 ? -12.707 0.758 10.691 1.00 90.50 85 MET A C 1
ATOM 641 O O . MET A 1 85 ? -13.179 0.696 11.826 1.00 90.50 85 MET A O 1
ATOM 645 N N . LEU A 1 86 ? -11.881 1.731 10.296 1.00 86.94 86 LEU A N 1
ATOM 646 C CA . LEU A 1 86 ? -11.476 2.844 11.156 1.00 86.94 86 LEU A CA 1
ATOM 647 C C . LEU A 1 86 ? -12.681 3.693 11.576 1.00 86.94 86 LEU A C 1
ATOM 649 O O . LEU A 1 86 ? -12.849 3.945 12.768 1.00 86.94 86 LEU A O 1
ATOM 653 N N . ASP A 1 87 ? -13.568 4.033 10.639 1.00 87.31 87 ASP A N 1
ATOM 654 C CA . ASP A 1 87 ? -14.793 4.792 10.914 1.00 87.31 87 ASP A CA 1
ATOM 655 C C . ASP A 1 87 ? -15.690 4.070 11.927 1.00 87.31 87 ASP A C 1
ATOM 657 O O . ASP A 1 87 ? -16.193 4.675 12.877 1.00 87.31 87 ASP A O 1
ATOM 661 N N . ARG A 1 88 ? -15.852 2.747 11.781 1.00 86.31 88 ARG A N 1
ATOM 662 C CA . ARG A 1 88 ? -16.596 1.932 12.754 1.00 86.31 88 ARG A CA 1
ATOM 663 C C . ARG A 1 88 ? -15.925 1.909 14.123 1.00 86.31 88 ARG A C 1
ATOM 665 O O . ARG A 1 88 ? -16.616 2.040 15.131 1.00 86.31 88 ARG A O 1
ATOM 672 N N . GLY A 1 89 ? -14.602 1.753 14.172 1.00 84.62 89 GLY A N 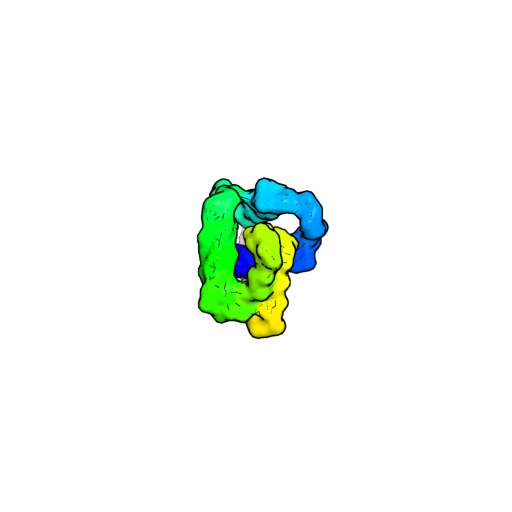1
ATOM 673 C CA . GLY A 1 89 ? -13.840 1.778 15.420 1.00 84.62 89 GLY A CA 1
ATOM 674 C C . GLY A 1 89 ? -13.971 3.115 16.151 1.00 84.62 89 GLY A C 1
ATOM 675 O O . GLY A 1 89 ? -14.248 3.138 17.351 1.00 84.62 89 GLY A O 1
ATOM 676 N N . MET A 1 90 ? -13.862 4.224 15.417 1.00 83.88 90 MET A N 1
ATOM 677 C CA . MET A 1 90 ? -14.026 5.576 15.951 1.00 83.88 90 MET A CA 1
ATOM 678 C C . MET A 1 90 ? -15.455 5.821 16.448 1.00 83.88 90 MET A C 1
ATOM 680 O O . MET A 1 90 ? -15.651 6.363 17.534 1.00 83.88 90 MET A O 1
ATOM 684 N N . GLY A 1 91 ? -16.462 5.357 15.702 1.00 81.50 91 GLY A N 1
ATOM 685 C CA . GLY A 1 91 ? -17.860 5.407 16.131 1.00 81.50 91 GLY A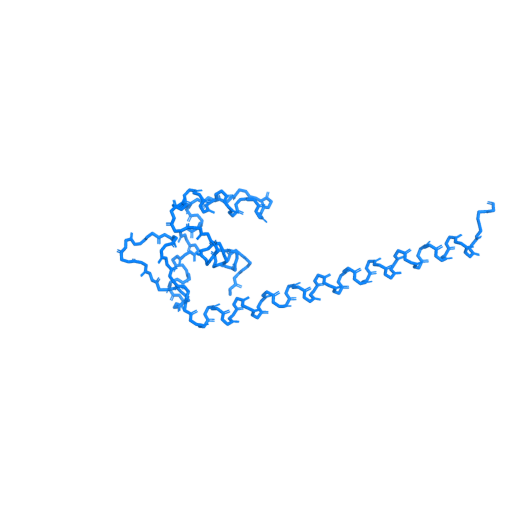 CA 1
ATOM 686 C C . GLY A 1 91 ? -18.089 4.678 17.458 1.00 81.50 91 GLY A C 1
ATOM 687 O O . GLY A 1 91 ? -18.700 5.233 18.370 1.00 81.50 91 GLY A O 1
ATOM 688 N N . LEU A 1 92 ? -17.540 3.469 17.611 1.00 81.38 92 LEU A N 1
ATOM 689 C CA . LEU A 1 92 ? -17.626 2.706 18.862 1.00 81.38 92 LEU A CA 1
ATOM 690 C C . LEU A 1 92 ? -16.911 3.404 20.025 1.00 81.38 92 LEU A C 1
ATOM 692 O O . LEU A 1 92 ? -17.417 3.392 21.149 1.00 81.38 92 LEU A O 1
ATOM 696 N N . LEU A 1 93 ? -15.755 4.022 19.766 1.00 78.44 93 LEU A N 1
ATOM 697 C CA . LEU A 1 93 ? -15.027 4.794 20.771 1.00 78.44 93 LEU A CA 1
ATOM 698 C C . LEU A 1 93 ? -15.847 6.002 21.238 1.00 78.44 93 LEU A C 1
ATOM 700 O O . LEU A 1 93 ? -16.006 6.199 22.441 1.00 78.44 93 LEU A O 1
ATOM 704 N N . ASN A 1 94 ? -16.427 6.756 20.303 1.00 78.44 94 ASN A N 1
ATOM 705 C CA . ASN A 1 94 ? -17.268 7.913 20.602 1.00 78.44 94 ASN A CA 1
ATOM 706 C C . ASN A 1 94 ? -18.504 7.524 21.419 1.00 78.44 94 ASN A C 1
ATOM 708 O O . ASN A 1 94 ? -18.800 8.171 22.422 1.00 78.44 94 ASN A O 1
ATOM 712 N N . VAL A 1 95 ? -19.186 6.433 21.049 1.00 80.94 95 VAL A N 1
ATOM 713 C CA . VAL A 1 95 ? -20.326 5.912 21.822 1.00 80.94 95 VAL A CA 1
ATOM 714 C C . VAL A 1 95 ? -19.895 5.541 23.240 1.00 80.94 95 VAL A C 1
ATOM 716 O O . VAL A 1 95 ? -20.552 5.944 24.193 1.00 80.94 95 VAL A O 1
ATOM 719 N N . ARG A 1 96 ? -18.762 4.845 23.410 1.00 77.44 96 ARG A N 1
ATOM 720 C CA . ARG A 1 96 ? -18.244 4.497 24.745 1.00 77.44 96 ARG A CA 1
ATOM 721 C C . ARG A 1 96 ? -17.879 5.721 25.580 1.00 77.44 96 ARG A C 1
ATOM 723 O O . ARG A 1 96 ? -18.159 5.736 26.774 1.00 77.44 96 ARG A O 1
ATOM 730 N N . LEU A 1 97 ? -17.263 6.739 24.979 1.00 82.06 97 LEU A N 1
ATOM 731 C CA . LEU A 1 97 ? -16.940 7.989 25.671 1.00 82.06 97 LEU A CA 1
ATOM 732 C C . LEU A 1 97 ? -18.209 8.707 26.136 1.00 82.06 97 LEU A C 1
ATOM 734 O O . LEU A 1 97 ? -18.272 9.121 27.292 1.00 82.06 97 LEU A O 1
ATOM 738 N N . LEU A 1 98 ? -19.231 8.785 25.277 1.00 84.75 98 LEU A N 1
ATOM 739 C CA . LEU A 1 98 ? -20.534 9.345 25.631 1.00 84.75 98 LEU A CA 1
ATOM 740 C C . LEU A 1 98 ? -21.198 8.545 26.755 1.00 84.75 98 LEU A C 1
ATOM 742 O O . LEU A 1 98 ? -21.597 9.143 27.748 1.00 84.75 98 LEU A O 1
ATOM 746 N N . SER A 1 99 ? -21.250 7.213 26.665 1.00 81.19 99 SER A N 1
ATOM 747 C CA . SER A 1 99 ? -21.787 6.361 27.736 1.00 81.19 99 SER A CA 1
ATOM 748 C C . SER A 1 99 ? -21.048 6.565 29.060 1.00 81.19 99 SER A C 1
ATOM 750 O O . SER A 1 99 ? -21.695 6.727 30.084 1.00 81.19 99 SER A O 1
ATOM 752 N N . ASN A 1 100 ? -19.714 6.654 29.051 1.00 83.12 100 ASN A N 1
ATOM 753 C CA . ASN A 1 100 ? -18.921 6.915 30.259 1.00 83.12 100 ASN A CA 1
ATOM 754 C C . ASN A 1 100 ? -19.130 8.327 30.833 1.00 83.12 100 ASN A C 1
ATOM 756 O O . ASN A 1 100 ? -18.925 8.544 32.029 1.00 83.12 100 ASN A O 1
ATOM 760 N N . LEU A 1 101 ? -19.455 9.316 29.996 1.00 83.56 101 LEU A N 1
ATOM 761 C CA . LEU A 1 101 ? -19.819 10.660 30.447 1.00 83.56 101 LEU A CA 1
ATOM 762 C C . LEU A 1 101 ? -21.227 10.666 31.047 1.00 83.56 101 LEU A C 1
ATOM 764 O O . LEU A 1 101 ? -21.401 11.201 32.137 1.00 83.56 101 LEU A O 1
ATOM 768 N N . PHE A 1 102 ? -22.198 10.022 30.393 1.00 83.69 102 PHE A N 1
ATOM 769 C CA . PHE A 1 102 ? -23.555 9.871 30.920 1.00 83.69 102 PHE A CA 1
ATOM 770 C C . PHE A 1 102 ? -23.575 9.078 32.225 1.00 83.69 102 PHE A C 1
ATOM 772 O O . PHE A 1 102 ? -24.216 9.520 33.169 1.00 83.69 102 PHE A O 1
ATOM 779 N N . ASP A 1 103 ? -22.825 7.980 32.330 1.00 83.06 103 ASP A N 1
ATOM 780 C CA . ASP A 1 103 ? -22.720 7.196 33.564 1.00 83.06 103 ASP A CA 1
ATOM 781 C C . ASP A 1 103 ? -22.138 8.017 34.716 1.00 83.06 103 ASP A C 1
ATOM 783 O O . ASP A 1 103 ? -22.626 7.917 35.837 1.00 83.06 103 ASP A O 1
ATOM 787 N N . ARG A 1 104 ? -21.123 8.851 34.456 1.00 80.81 104 ARG A N 1
ATOM 788 C CA . ARG A 1 104 ? -20.557 9.755 35.472 1.00 80.81 104 ARG A CA 1
ATOM 789 C C . ARG A 1 104 ? -21.530 10.863 35.863 1.00 80.81 104 ARG A C 1
ATOM 791 O O . ARG A 1 104 ? -21.669 11.157 37.043 1.00 80.81 104 ARG A O 1
ATOM 798 N N . TYR A 1 105 ? -22.238 11.434 34.893 1.00 76.56 105 TYR A N 1
ATOM 799 C CA . TYR A 1 105 ? -23.218 12.491 35.141 1.00 76.56 105 TYR A CA 1
ATOM 800 C C . TYR A 1 105 ? -24.466 11.974 35.876 1.00 76.56 105 TYR A C 1
ATOM 802 O O . TYR A 1 105 ? -25.011 12.666 36.728 1.00 76.56 105 TYR A O 1
ATOM 810 N N . LEU A 1 106 ? -24.903 10.746 35.578 1.00 71.69 106 LEU A N 1
ATOM 811 C CA . LEU A 1 106 ? -26.063 10.103 36.201 1.00 71.69 106 LEU A CA 1
ATOM 812 C C . LEU A 1 106 ? -25.742 9.463 37.554 1.00 71.69 106 LEU A C 1
ATOM 814 O O . LEU A 1 106 ? -26.635 9.379 38.393 1.00 71.69 106 LEU A O 1
ATOM 818 N N . LYS A 1 107 ? -24.502 9.007 37.784 1.00 68.94 107 LYS A N 1
ATOM 819 C CA . LYS A 1 107 ? -24.100 8.469 39.093 1.00 68.94 107 LYS A CA 1
ATOM 820 C C . LYS A 1 107 ? -23.809 9.544 40.129 1.00 68.94 107 LYS A C 1
ATOM 822 O O . LYS A 1 107 ? -23.898 9.208 41.300 1.00 68.94 107 LYS A O 1
ATOM 827 N N . GLY A 1 108 ? -23.551 10.786 39.710 1.00 56.16 108 GLY A N 1
ATOM 828 C CA . GLY A 1 108 ? -23.257 11.905 40.601 1.00 56.16 108 GLY A CA 1
ATOM 829 C C . GLY A 1 108 ? -21.954 11.688 41.369 1.00 56.16 108 GLY A C 1
ATOM 830 O O . GLY A 1 108 ? -21.768 10.670 42.031 1.00 56.16 108 GLY A O 1
ATOM 831 N N . ASP A 1 109 ? -21.044 12.656 41.318 1.00 55.97 109 ASP A N 1
ATOM 832 C CA . ASP A 1 109 ? -20.046 12.768 42.380 1.00 55.97 109 ASP A CA 1
ATOM 833 C C . ASP A 1 109 ? -20.810 12.852 43.716 1.00 55.97 109 ASP A C 1
ATOM 835 O O . ASP A 1 109 ? -21.497 13.840 43.988 1.00 55.97 109 ASP A O 1
ATOM 839 N N . SER A 1 110 ? -20.764 11.754 44.476 1.00 48.56 110 SER A N 1
ATOM 840 C CA . SER A 1 110 ? -21.265 11.604 45.845 1.00 48.56 110 SER A CA 1
ATOM 841 C C . SER A 1 110 ? -20.069 11.521 46.777 1.00 48.56 110 SER A C 1
ATOM 843 O O . SER A 1 110 ? -19.160 10.719 46.457 1.00 48.56 110 SER A O 1
#